Protein AF-K6W994-F1 (afdb_monomer_lite)

Sequence (145 aa):
MTDAEKGDEPLTNRRRVAVQYESALGSAEMVLEKGAEIAKTIENAQTTATRLGAERAGVIYFGGQDDMIPTLPAEVEPNPMCGYRLSAQQVRQLGDTLDLHGVKVEAGGWVPLGQPMRGLIPLLLDERSEHAIATVPPVAECPAG

Organism: NCBI:txid1184609

pLDDT: mean 92.32, std 8.53, range [57.31, 98.31]

Radius of gyration: 21.23 Å; chains: 1; bounding box: 44×35×64 Å

Foldseek 3Di:
DDPVCVVDPVVVVVVVVVVVVVVVVVVVVCCVVCVVVVVVVLVVLFQVQLVCQCVQADKAAQDADPPGDDDDPLGIDRRHFQFFQDAPVCCVVCVVVCVVVVFDQDPNRTGGSNGSCVRVRCCQADPSHPNHVYHTDTHRDHPDD

Structure (mmCIF, N/CA/C/O backbone):
data_AF-K6W994-F1
#
_entry.id   AF-K6W994-F1
#
loop_
_atom_site.group_PDB
_atom_site.id
_atom_site.type_symbol
_atom_site.label_atom_id
_atom_site.label_alt_id
_atom_site.label_comp_id
_atom_site.label_asym_id
_atom_site.label_entity_id
_atom_site.label_seq_id
_atom_site.pdbx_PDB_ins_code
_atom_site.Cartn_x
_atom_site.Cartn_y
_atom_site.Cartn_z
_atom_site.occupancy
_atom_site.B_iso_or_equiv
_atom_site.auth_seq_id
_atom_site.auth_comp_id
_atom_site.auth_asym_id
_atom_site.auth_atom_id
_atom_site.pdbx_PDB_model_num
ATOM 1 N N . MET A 1 1 ? 11.798 10.380 -32.015 1.00 61.38 1 MET A N 1
ATOM 2 C CA . MET A 1 1 ? 11.884 9.670 -33.305 1.00 61.38 1 MET A CA 1
ATOM 3 C C . MET A 1 1 ? 12.043 10.721 -34.383 1.00 61.38 1 MET A C 1
ATOM 5 O O . MET A 1 1 ? 11.191 11.599 -34.468 1.00 61.38 1 MET A O 1
ATOM 9 N N . THR A 1 2 ? 13.164 10.715 -35.091 1.00 75.50 2 THR A N 1
ATOM 10 C CA . THR A 1 2 ? 13.479 11.656 -36.169 1.00 75.50 2 THR A CA 1
ATOM 11 C C . THR A 1 2 ? 12.731 11.263 -37.445 1.00 75.50 2 THR A C 1
ATOM 13 O O . THR A 1 2 ? 12.232 10.143 -37.568 1.00 75.50 2 THR A O 1
ATOM 16 N N . ASP A 1 3 ? 12.632 12.178 -38.408 1.00 71.50 3 ASP A N 1
ATOM 17 C CA . ASP A 1 3 ? 11.920 11.902 -39.662 1.00 71.50 3 ASP A CA 1
ATOM 18 C C . ASP A 1 3 ? 12.661 10.897 -40.560 1.00 71.50 3 ASP A C 1
ATOM 20 O O . ASP A 1 3 ? 12.019 10.132 -41.272 1.00 71.50 3 ASP A O 1
ATOM 24 N N . ALA A 1 4 ? 13.991 10.805 -40.439 1.00 63.66 4 ALA A N 1
ATOM 25 C CA . ALA A 1 4 ? 14.791 9.752 -41.070 1.00 63.66 4 ALA A CA 1
ATOM 26 C C . ALA A 1 4 ? 14.488 8.352 -40.497 1.00 63.66 4 ALA A C 1
ATOM 28 O O . ALA A 1 4 ? 14.511 7.368 -41.225 1.00 63.66 4 ALA A O 1
ATOM 29 N N . GLU A 1 5 ? 14.154 8.256 -39.206 1.00 61.28 5 GLU A N 1
ATOM 30 C CA . GLU A 1 5 ? 13.805 6.988 -38.546 1.00 61.28 5 GLU A CA 1
ATOM 31 C C . GLU A 1 5 ? 12.398 6.503 -38.933 1.00 61.28 5 GLU A C 1
ATOM 33 O O . GLU A 1 5 ? 12.170 5.304 -39.053 1.00 61.28 5 GLU A O 1
ATOM 38 N N . LYS A 1 6 ? 11.450 7.417 -39.185 1.00 66.19 6 LYS A N 1
ATOM 39 C CA . LYS A 1 6 ? 10.068 7.063 -39.571 1.00 66.19 6 LYS A CA 1
ATOM 40 C C . LYS A 1 6 ? 9.971 6.359 -40.930 1.00 66.19 6 LYS A C 1
ATOM 42 O O . LYS A 1 6 ? 9.000 5.644 -41.154 1.00 66.19 6 LYS A O 1
ATOM 47 N N . GLY A 1 7 ? 10.935 6.587 -41.823 1.00 77.31 7 GLY A N 1
ATOM 48 C CA . GLY A 1 7 ? 10.961 6.012 -43.172 1.00 77.31 7 GLY A CA 1
ATOM 49 C C . GLY A 1 7 ? 11.853 4.778 -43.337 1.00 77.31 7 GLY A C 1
ATOM 50 O O . GLY A 1 7 ? 11.833 4.179 -44.408 1.00 77.31 7 GLY A O 1
ATOM 51 N N . ASP A 1 8 ? 12.629 4.399 -42.313 1.00 82.25 8 ASP A N 1
ATOM 52 C CA . ASP A 1 8 ? 13.624 3.321 -42.380 1.00 82.25 8 ASP A CA 1
ATOM 53 C C . ASP A 1 8 ? 13.419 2.327 -41.223 1.00 82.25 8 ASP A C 1
ATOM 55 O O . ASP A 1 8 ? 13.838 2.529 -40.076 1.00 82.25 8 ASP A O 1
ATOM 59 N N . GLU A 1 9 ? 12.718 1.238 -41.537 1.00 86.19 9 GLU A N 1
ATOM 60 C CA . GLU A 1 9 ? 12.397 0.173 -40.590 1.00 86.19 9 GLU A CA 1
ATOM 61 C C . GLU A 1 9 ? 13.648 -0.564 -40.066 1.00 86.19 9 GLU A C 1
ATOM 63 O O . GLU A 1 9 ? 13.768 -0.714 -38.844 1.00 86.19 9 GLU A O 1
ATOM 68 N N . PRO A 1 10 ? 14.622 -0.978 -40.905 1.00 89.00 10 PRO A N 1
ATOM 69 C CA . PRO A 1 10 ? 15.889 -1.529 -40.422 1.00 89.00 10 PRO A CA 1
ATOM 70 C C . PRO A 1 10 ? 16.621 -0.622 -39.424 1.00 89.00 10 PRO A C 1
ATOM 72 O O . PRO A 1 10 ? 17.106 -1.106 -38.395 1.00 89.00 10 PRO A O 1
ATOM 75 N N . LEU A 1 11 ? 16.689 0.684 -39.688 1.00 85.75 11 LEU A N 1
ATOM 76 C CA . LEU A 1 11 ? 17.338 1.647 -38.798 1.00 85.75 11 LEU A CA 1
ATOM 77 C C . LEU A 1 11 ? 16.572 1.800 -37.474 1.00 85.75 11 LEU A C 1
ATOM 79 O O . LEU A 1 11 ? 17.182 1.769 -36.399 1.00 85.75 11 LEU A O 1
ATOM 83 N N . THR A 1 12 ? 15.239 1.856 -37.524 1.00 87.31 12 THR A N 1
ATOM 84 C CA . THR A 1 12 ? 14.388 1.859 -36.324 1.00 87.31 12 THR A CA 1
ATOM 85 C C . THR A 1 12 ? 14.575 0.596 -35.482 1.00 87.31 12 THR A C 1
ATOM 87 O O . THR A 1 12 ? 14.715 0.685 -34.260 1.00 87.31 12 THR A O 1
ATOM 90 N N . ASN A 1 13 ? 14.638 -0.578 -36.111 1.00 89.50 13 ASN A N 1
ATOM 91 C CA . ASN A 1 13 ? 14.836 -1.850 -35.417 1.00 89.50 13 ASN A CA 1
ATOM 92 C C . ASN A 1 13 ? 16.195 -1.905 -34.708 1.00 89.50 13 ASN A C 1
ATOM 94 O O . ASN A 1 13 ? 16.259 -2.256 -33.529 1.00 89.50 13 ASN A O 1
ATOM 98 N N . ARG A 1 14 ? 17.274 -1.475 -35.372 1.00 91.75 14 ARG A N 1
ATOM 99 C CA . ARG A 1 14 ? 18.615 -1.414 -34.761 1.00 91.75 14 ARG A CA 1
ATOM 100 C C . ARG A 1 14 ? 18.660 -0.449 -33.581 1.00 91.75 14 ARG A C 1
ATOM 102 O O . ARG A 1 14 ? 19.245 -0.777 -32.551 1.00 91.75 14 ARG A O 1
ATOM 109 N N . ARG A 1 15 ? 17.999 0.707 -33.692 1.00 89.88 15 ARG A N 1
ATOM 110 C CA . ARG A 1 15 ? 17.899 1.660 -32.583 1.00 89.88 15 ARG A CA 1
ATOM 111 C C . ARG A 1 15 ? 17.130 1.084 -31.397 1.00 89.88 15 ARG A C 1
ATOM 113 O O . ARG A 1 15 ? 17.574 1.250 -30.268 1.00 89.88 15 ARG A O 1
ATOM 120 N N . ARG A 1 16 ? 16.001 0.404 -31.630 1.00 91.69 16 ARG A N 1
ATOM 121 C CA . ARG A 1 16 ? 15.233 -0.253 -30.557 1.00 91.69 16 ARG A CA 1
ATOM 122 C C . ARG A 1 16 ? 16.097 -1.252 -29.797 1.00 91.69 16 ARG A C 1
ATOM 124 O O . ARG A 1 16 ? 16.108 -1.213 -28.573 1.00 91.69 16 ARG A O 1
ATOM 131 N N . VAL A 1 17 ? 16.852 -2.084 -30.515 1.00 95.38 17 VAL A N 1
ATOM 132 C CA . VAL A 1 17 ? 17.783 -3.041 -29.897 1.00 95.38 17 VAL A CA 1
ATOM 133 C C . VAL A 1 17 ? 18.834 -2.318 -29.057 1.00 95.38 17 VAL A C 1
ATOM 135 O O . VAL A 1 17 ? 19.023 -2.680 -27.901 1.00 95.38 17 VAL A O 1
ATOM 138 N N . ALA A 1 18 ? 19.465 -1.272 -29.596 1.00 95.75 18 ALA A N 1
ATOM 139 C CA . ALA A 1 18 ? 20.465 -0.501 -28.859 1.00 95.75 18 ALA A CA 1
ATOM 140 C C . ALA A 1 18 ? 19.887 0.122 -27.575 1.00 95.75 18 ALA A C 1
ATOM 142 O O . ALA A 1 18 ? 20.464 -0.030 -26.508 1.00 95.75 18 ALA A O 1
ATOM 143 N N . VAL A 1 19 ? 18.708 0.750 -27.646 1.00 96.12 19 VAL A N 1
ATOM 144 C CA . VAL A 1 19 ? 18.054 1.357 -26.472 1.00 96.12 19 VAL A CA 1
ATOM 145 C C . VAL A 1 19 ? 17.731 0.317 -25.402 1.00 96.12 19 VAL A C 1
ATOM 147 O O . VAL A 1 19 ? 17.945 0.576 -24.221 1.00 96.12 19 VAL A O 1
ATOM 150 N N . GLN A 1 20 ? 17.223 -0.852 -25.795 1.00 96.69 20 GLN A N 1
ATOM 151 C CA . GLN A 1 20 ? 16.909 -1.927 -24.850 1.00 96.69 20 GLN A CA 1
ATOM 152 C C . GLN A 1 20 ? 18.173 -2.498 -24.204 1.00 96.69 20 GLN A C 1
ATOM 154 O O . GLN A 1 20 ? 18.176 -2.755 -23.004 1.00 96.69 20 GLN A O 1
ATOM 159 N N . TYR A 1 21 ? 19.252 -2.644 -24.977 1.00 97.81 21 TYR A N 1
ATOM 160 C CA . TYR A 1 21 ? 20.545 -3.087 -24.465 1.00 97.81 21 TYR A CA 1
ATOM 161 C C . TYR A 1 21 ? 21.107 -2.115 -23.419 1.00 97.81 21 TYR A C 1
ATOM 163 O O . TYR A 1 21 ? 21.406 -2.533 -22.304 1.00 97.81 21 TYR A O 1
ATOM 171 N N . GLU A 1 22 ? 21.159 -0.817 -23.734 1.00 98.12 22 GLU A N 1
ATOM 172 C CA . GLU A 1 22 ? 21.637 0.208 -22.794 1.00 98.12 22 GLU A CA 1
ATOM 173 C C . GLU A 1 22 ? 20.745 0.308 -21.548 1.00 98.12 22 GLU A C 1
ATOM 175 O O . GLU A 1 22 ? 21.235 0.449 -20.431 1.00 98.12 22 GLU A O 1
ATOM 180 N N . SER A 1 23 ? 19.427 0.166 -21.715 1.00 97.19 23 SER A N 1
ATOM 181 C CA . SER A 1 23 ? 18.481 0.173 -20.591 1.00 97.19 23 SER A CA 1
ATOM 182 C C . SER A 1 23 ? 18.681 -1.035 -19.667 1.00 97.19 23 SER A C 1
ATOM 184 O O . SER A 1 23 ? 18.613 -0.895 -18.444 1.00 97.19 23 SER A O 1
ATOM 186 N N . ALA A 1 24 ? 18.953 -2.218 -20.230 1.00 97.69 24 ALA A N 1
ATOM 187 C CA . ALA A 1 24 ? 19.250 -3.422 -19.458 1.00 97.69 24 ALA A CA 1
ATOM 188 C C . ALA A 1 24 ? 20.581 -3.300 -18.699 1.00 97.69 24 ALA A C 1
ATOM 190 O O . ALA A 1 24 ? 20.631 -3.641 -17.516 1.00 97.69 24 ALA A O 1
ATOM 191 N N . LEU A 1 25 ? 21.628 -2.776 -19.348 1.00 98.12 25 LEU A N 1
ATOM 192 C CA . LEU A 1 25 ? 22.917 -2.516 -18.700 1.00 98.12 25 LEU A CA 1
ATOM 193 C C . LEU A 1 25 ? 22.779 -1.515 -17.553 1.00 98.12 25 LEU A C 1
ATOM 195 O O . LEU A 1 25 ? 23.132 -1.845 -16.423 1.00 98.12 25 LEU A O 1
ATOM 199 N N . GLY A 1 26 ? 22.184 -0.348 -17.807 1.00 97.62 26 GLY A N 1
ATOM 200 C CA . GLY A 1 26 ? 22.002 0.677 -16.778 1.00 97.62 26 GLY A CA 1
ATOM 201 C C . GLY A 1 26 ? 21.151 0.195 -15.598 1.00 97.62 26 GLY A C 1
ATOM 202 O O . GLY A 1 26 ? 21.438 0.525 -14.449 1.00 97.62 26 GLY A O 1
ATOM 203 N N . SER A 1 27 ? 20.144 -0.652 -15.846 1.00 96.88 27 SER A N 1
ATOM 204 C CA . SER A 1 27 ? 19.360 -1.276 -14.766 1.00 96.88 27 SER A CA 1
ATOM 205 C C . SER A 1 27 ? 20.213 -2.215 -13.908 1.00 96.88 27 SER A C 1
ATOM 207 O O . SER A 1 27 ? 20.097 -2.209 -12.682 1.00 96.88 27 SER A O 1
ATOM 209 N N . ALA A 1 28 ? 21.083 -3.017 -14.531 1.00 97.31 28 ALA A N 1
ATOM 210 C CA . ALA A 1 28 ? 21.987 -3.912 -13.813 1.00 97.31 28 ALA A CA 1
ATOM 211 C C . ALA A 1 28 ? 23.028 -3.132 -12.993 1.00 97.31 28 ALA A C 1
ATOM 213 O O . ALA A 1 28 ? 23.248 -3.454 -11.826 1.00 97.31 28 ALA A O 1
ATOM 214 N N . GLU A 1 29 ? 23.614 -2.080 -13.567 1.00 97.94 29 GLU A N 1
ATOM 215 C CA . GLU A 1 29 ? 24.547 -1.180 -12.877 1.00 97.94 29 GLU A CA 1
ATOM 216 C C . GLU A 1 29 ? 23.887 -0.508 -11.668 1.00 97.94 29 GLU A C 1
ATOM 218 O O . GLU A 1 29 ? 24.432 -0.561 -10.566 1.00 97.94 29 GLU A O 1
ATOM 223 N N . MET A 1 30 ? 22.664 0.012 -11.820 1.00 97.31 30 MET A N 1
ATOM 224 C CA . MET A 1 30 ? 21.903 0.586 -10.707 1.00 97.31 30 MET A CA 1
ATOM 225 C C . MET A 1 30 ? 21.723 -0.414 -9.557 1.00 97.31 30 MET A C 1
ATOM 227 O O . MET A 1 30 ? 21.897 -0.052 -8.393 1.00 97.31 30 MET A O 1
ATOM 231 N N . VAL A 1 31 ? 21.395 -1.676 -9.848 1.00 96.50 31 VAL A N 1
ATOM 232 C CA . VAL A 1 31 ? 21.245 -2.707 -8.807 1.00 96.50 31 VAL A CA 1
ATOM 233 C C . VAL A 1 31 ? 22.580 -2.998 -8.120 1.00 96.50 31 VAL A C 1
ATOM 235 O O . VAL A 1 31 ? 22.613 -3.121 -6.895 1.00 96.50 31 VAL A O 1
ATOM 238 N N . LEU A 1 32 ? 23.678 -3.078 -8.873 1.00 97.44 32 LEU A N 1
ATOM 239 C CA . LEU A 1 32 ? 25.008 -3.335 -8.316 1.00 97.44 32 LEU A CA 1
ATOM 240 C C . LEU A 1 32 ? 25.499 -2.186 -7.427 1.00 97.44 32 LEU A C 1
ATOM 242 O O . LEU A 1 32 ? 26.054 -2.432 -6.357 1.00 97.44 32 LEU A O 1
ATOM 246 N N . GLU A 1 33 ? 25.274 -0.941 -7.839 1.00 97.69 33 GLU A N 1
ATOM 247 C CA . GLU A 1 33 ? 25.762 0.239 -7.123 1.00 97.69 33 GLU A CA 1
ATOM 248 C C . GLU A 1 33 ? 24.855 0.660 -5.964 1.00 97.69 33 GLU A C 1
ATOM 250 O O . GLU A 1 33 ? 25.334 1.130 -4.929 1.00 97.69 33 GLU A O 1
ATOM 255 N N . LYS A 1 34 ? 23.535 0.528 -6.139 1.00 97.62 34 LYS A N 1
ATOM 256 C CA . LYS A 1 34 ? 22.519 1.109 -5.246 1.00 97.62 34 LYS A CA 1
ATOM 257 C C . LYS A 1 34 ? 21.604 0.084 -4.597 1.00 97.62 34 LYS A C 1
ATOM 259 O O . LYS A 1 34 ? 20.808 0.462 -3.741 1.00 97.62 34 LYS A O 1
ATOM 264 N N . GLY A 1 35 ? 21.717 -1.203 -4.927 1.00 96.94 35 GLY A N 1
ATOM 265 C CA . GLY A 1 35 ? 20.790 -2.237 -4.457 1.00 96.94 35 GLY A CA 1
ATOM 266 C C . GLY A 1 35 ? 20.620 -2.276 -2.937 1.00 96.94 35 GLY A C 1
ATOM 267 O O . GLY A 1 35 ? 19.495 -2.330 -2.446 1.00 96.94 35 GLY A O 1
ATOM 268 N N . ALA A 1 36 ? 21.714 -2.164 -2.177 1.00 97.19 36 ALA A N 1
ATOM 269 C CA . ALA A 1 36 ? 21.656 -2.143 -0.713 1.00 97.19 36 ALA A CA 1
ATOM 270 C C . ALA A 1 36 ? 20.972 -0.877 -0.156 1.00 97.19 36 ALA A C 1
ATOM 272 O O . ALA A 1 36 ? 20.204 -0.952 0.804 1.00 97.19 36 ALA A O 1
ATOM 273 N N . GLU A 1 37 ? 21.225 0.283 -0.766 1.00 97.56 37 GLU A N 1
ATOM 274 C CA . GLU A 1 37 ? 20.597 1.557 -0.397 1.00 97.56 37 GLU A CA 1
ATOM 275 C C . GLU A 1 37 ? 19.088 1.532 -0.685 1.00 97.56 37 GLU A C 1
ATOM 277 O O . GLU A 1 37 ? 18.282 1.913 0.168 1.00 97.56 37 GLU A O 1
ATOM 282 N N . ILE A 1 38 ? 18.705 1.013 -1.855 1.00 96.75 38 ILE A N 1
ATOM 283 C CA . ILE A 1 38 ? 17.311 0.825 -2.266 1.00 96.75 38 ILE A CA 1
ATOM 284 C C . ILE A 1 38 ? 16.603 -0.126 -1.299 1.00 96.75 38 ILE A C 1
ATOM 286 O O . ILE A 1 38 ? 15.549 0.224 -0.771 1.00 96.75 38 ILE A O 1
ATOM 290 N N . ALA A 1 39 ? 17.194 -1.290 -1.007 1.00 96.81 39 ALA A N 1
ATOM 291 C CA . ALA A 1 39 ? 16.612 -2.274 -0.094 1.00 96.81 39 ALA A CA 1
ATOM 292 C C . ALA A 1 39 ? 16.362 -1.682 1.302 1.00 96.81 39 ALA A C 1
ATOM 294 O O . ALA A 1 39 ? 15.257 -1.792 1.833 1.00 96.81 39 ALA A O 1
ATOM 295 N N . LYS A 1 40 ? 17.349 -0.967 1.855 1.00 97.94 40 LYS A N 1
ATOM 296 C CA . LYS A 1 40 ? 17.215 -0.274 3.143 1.00 97.94 40 LYS A CA 1
ATOM 297 C C . LYS A 1 40 ? 16.131 0.806 3.111 1.00 97.94 40 LYS A C 1
ATOM 299 O O . LYS A 1 40 ? 15.386 0.972 4.074 1.00 97.94 40 LYS A O 1
ATOM 304 N N . THR A 1 41 ? 16.039 1.559 2.019 1.00 97.56 41 THR A N 1
ATOM 305 C CA . THR A 1 41 ? 15.017 2.603 1.859 1.00 97.56 41 THR A CA 1
ATOM 306 C C . THR A 1 41 ? 13.614 2.000 1.822 1.00 97.56 41 THR A C 1
ATOM 308 O O . THR A 1 41 ? 12.719 2.505 2.500 1.00 97.56 41 THR A O 1
ATOM 311 N N . ILE A 1 42 ? 13.436 0.886 1.105 1.00 96.12 42 ILE A N 1
ATOM 312 C CA . ILE A 1 42 ? 12.176 0.134 1.062 1.00 96.12 42 ILE A CA 1
ATOM 313 C C . ILE A 1 42 ? 11.809 -0.369 2.463 1.00 96.12 42 ILE A C 1
ATOM 315 O O . ILE A 1 42 ? 10.698 -0.116 2.923 1.00 96.12 42 ILE A O 1
ATOM 319 N N . GLU A 1 43 ? 12.735 -1.014 3.173 1.00 97.69 43 GLU A N 1
ATOM 320 C CA . GLU A 1 43 ? 12.502 -1.521 4.533 1.00 97.69 43 GLU A CA 1
ATOM 321 C C . GLU A 1 43 ? 12.083 -0.403 5.504 1.00 97.69 43 GLU A C 1
ATOM 323 O O . GLU A 1 43 ? 11.106 -0.536 6.251 1.00 97.69 43 GLU A O 1
ATOM 328 N N . ASN A 1 44 ? 12.766 0.744 5.455 1.00 98.19 44 ASN A N 1
ATOM 329 C CA . ASN A 1 44 ? 12.427 1.910 6.270 1.00 98.19 44 ASN A CA 1
ATOM 330 C C . ASN A 1 44 ? 11.030 2.456 5.945 1.00 98.19 44 ASN A C 1
ATOM 332 O O . ASN A 1 44 ? 10.281 2.820 6.858 1.00 98.19 44 ASN A O 1
ATOM 336 N N . ALA A 1 45 ? 10.664 2.510 4.662 1.00 97.31 45 ALA A N 1
ATOM 337 C CA . ALA A 1 45 ? 9.342 2.952 4.231 1.00 97.31 45 ALA A CA 1
ATOM 338 C C . ALA A 1 45 ? 8.245 1.998 4.728 1.00 97.31 45 ALA A C 1
ATOM 340 O O . ALA A 1 45 ? 7.251 2.452 5.296 1.00 97.31 45 ALA A O 1
ATOM 341 N N . GLN A 1 46 ? 8.450 0.683 4.606 1.00 97.38 46 GLN A N 1
ATOM 342 C CA . GLN A 1 46 ? 7.519 -0.339 5.097 1.00 97.38 46 GLN A CA 1
ATOM 343 C C . GLN A 1 46 ? 7.352 -0.282 6.622 1.00 97.38 46 GLN A C 1
ATOM 345 O O . GLN A 1 46 ? 6.229 -0.340 7.133 1.00 97.38 46 GLN A O 1
ATOM 350 N N . THR A 1 47 ? 8.458 -0.112 7.350 1.00 98.19 47 THR A N 1
ATOM 351 C CA . THR A 1 47 ? 8.462 0.057 8.811 1.00 98.19 47 THR A CA 1
ATOM 352 C C . THR A 1 47 ? 7.698 1.315 9.217 1.00 98.19 47 THR A C 1
ATOM 354 O O . THR A 1 47 ? 6.849 1.279 10.108 1.00 98.19 47 THR A O 1
ATOM 357 N N . THR A 1 48 ? 7.942 2.427 8.522 1.00 97.81 48 THR A N 1
ATOM 358 C CA . THR A 1 48 ? 7.253 3.698 8.767 1.00 97.81 48 THR A CA 1
ATOM 359 C C . THR A 1 48 ? 5.758 3.588 8.491 1.00 97.81 48 THR A C 1
ATOM 361 O O . THR A 1 48 ? 4.964 4.017 9.324 1.00 97.81 48 THR A O 1
ATOM 364 N N . ALA A 1 49 ? 5.361 2.982 7.369 1.00 97.00 49 ALA A N 1
ATOM 365 C CA . ALA A 1 49 ? 3.958 2.765 7.022 1.00 97.00 49 ALA A CA 1
ATOM 366 C C . ALA A 1 49 ? 3.242 1.909 8.075 1.00 97.00 49 ALA A C 1
ATOM 368 O O . ALA A 1 49 ? 2.176 2.293 8.552 1.00 97.00 49 ALA A O 1
ATOM 369 N N . THR A 1 50 ? 3.866 0.806 8.497 1.00 97.12 50 THR A N 1
ATOM 370 C CA . THR A 1 50 ? 3.333 -0.079 9.544 1.00 97.12 50 THR A CA 1
ATOM 371 C C . THR A 1 50 ? 3.142 0.678 10.860 1.00 97.12 50 THR A C 1
ATOM 373 O O . THR A 1 50 ? 2.054 0.641 11.434 1.00 97.12 50 THR A O 1
ATOM 376 N N . ARG A 1 51 ? 4.159 1.432 11.306 1.00 97.31 51 ARG A N 1
ATOM 377 C CA . ARG A 1 51 ? 4.088 2.246 12.529 1.00 97.31 51 ARG A CA 1
ATOM 378 C C . ARG A 1 51 ? 2.981 3.299 12.452 1.00 97.31 51 ARG A C 1
ATOM 380 O O . ARG A 1 51 ? 2.151 3.364 13.349 1.00 97.31 51 ARG A O 1
ATOM 387 N N . LEU A 1 52 ? 2.936 4.090 11.377 1.00 96.69 52 LEU A N 1
ATOM 388 C CA . LEU A 1 52 ? 1.904 5.116 11.186 1.00 96.69 52 LEU A CA 1
ATOM 389 C C . LEU A 1 52 ? 0.495 4.514 11.153 1.00 96.69 52 LEU A C 1
ATOM 391 O O . LEU A 1 52 ? -0.445 5.130 11.641 1.00 96.69 52 LEU A O 1
ATOM 395 N N . GLY A 1 53 ? 0.337 3.315 10.593 1.00 95.00 53 GLY A N 1
ATOM 396 C CA . GLY A 1 53 ? -0.934 2.599 10.596 1.00 95.00 53 GLY A CA 1
ATOM 397 C C . GLY A 1 53 ? -1.349 2.158 11.995 1.00 95.00 53 GLY A C 1
ATOM 398 O O . GLY A 1 53 ? -2.483 2.400 12.397 1.00 95.00 53 GLY A O 1
ATOM 399 N N . ALA A 1 54 ? -0.422 1.575 12.758 1.00 94.00 54 ALA A N 1
ATOM 400 C CA . ALA A 1 54 ? -0.668 1.146 14.135 1.00 94.00 54 ALA A CA 1
ATOM 401 C C . ALA A 1 54 ? -0.977 2.327 15.076 1.00 94.00 54 ALA A C 1
ATOM 403 O O . ALA A 1 54 ? -1.837 2.223 15.945 1.00 94.00 54 ALA A O 1
ATOM 404 N N . GLU A 1 55 ? -0.313 3.466 14.873 1.00 94.88 55 GLU A N 1
ATOM 405 C CA . GLU A 1 55 ? -0.520 4.700 15.642 1.00 94.88 55 GLU A CA 1
ATOM 406 C C . GLU A 1 55 ? -1.711 5.534 15.143 1.00 94.88 55 GLU A C 1
ATOM 408 O O . GLU A 1 55 ? -2.016 6.567 15.739 1.00 94.88 55 GLU A O 1
ATOM 413 N N . ARG A 1 56 ? -2.376 5.120 14.049 1.00 93.88 56 ARG A N 1
ATOM 414 C CA . ARG A 1 56 ? -3.413 5.903 13.348 1.00 93.88 56 ARG A CA 1
ATOM 415 C C . ARG A 1 56 ? -2.967 7.339 13.056 1.00 93.88 56 ARG A C 1
ATOM 417 O O . ARG A 1 56 ? -3.708 8.300 13.250 1.00 93.88 56 ARG A O 1
ATOM 424 N N . ALA A 1 57 ? -1.726 7.476 12.621 1.00 94.69 57 ALA A N 1
ATOM 425 C CA . ALA A 1 57 ? -1.076 8.749 12.377 1.00 94.69 57 ALA A CA 1
ATOM 426 C C . ALA A 1 57 ? -0.790 8.942 10.887 1.00 94.69 57 ALA A C 1
ATOM 428 O O . ALA A 1 57 ? -0.750 7.987 10.107 1.00 94.69 57 ALA A O 1
ATOM 429 N N . GLY A 1 58 ? -0.537 10.193 10.506 1.00 93.38 58 GLY A N 1
ATOM 430 C CA . GLY A 1 58 ? -0.276 10.586 9.124 1.00 93.38 58 GLY A CA 1
ATOM 431 C C . GLY A 1 58 ? -1.540 10.606 8.268 1.00 93.38 58 GLY A C 1
ATOM 432 O O . GLY A 1 58 ? -2.610 10.198 8.695 1.00 93.38 58 GLY A O 1
ATOM 433 N N . VAL A 1 59 ? -1.403 11.065 7.031 1.00 93.69 59 VAL A N 1
ATOM 434 C CA . VAL A 1 59 ? -2.535 11.227 6.115 1.00 93.69 59 VAL A CA 1
ATOM 435 C C . VAL A 1 59 ? -2.760 9.938 5.315 1.00 93.69 59 VAL A C 1
ATOM 437 O O . VAL A 1 59 ? -1.810 9.187 5.050 1.00 93.69 59 VAL A O 1
ATOM 440 N N . ILE A 1 60 ? -4.016 9.651 4.982 1.00 94.38 60 ILE A N 1
ATOM 441 C CA . ILE A 1 60 ? -4.412 8.689 3.948 1.00 94.38 60 ILE A CA 1
ATOM 442 C C . ILE A 1 60 ? -5.007 9.473 2.782 1.00 94.38 60 ILE A C 1
ATOM 444 O O . ILE A 1 60 ? -5.801 10.387 2.990 1.00 94.38 60 ILE A O 1
ATOM 448 N N . TYR A 1 61 ? -4.613 9.104 1.569 1.00 92.62 61 TYR A N 1
ATOM 449 C CA . TYR A 1 61 ? -5.099 9.700 0.332 1.00 92.62 61 TYR A CA 1
ATOM 450 C C . TYR A 1 61 ? -5.907 8.658 -0.439 1.00 92.62 61 TYR A C 1
ATOM 452 O O . TYR A 1 61 ? -5.483 7.507 -0.533 1.00 92.62 61 TYR A O 1
ATOM 460 N N . PHE A 1 62 ? -7.056 9.062 -0.975 1.00 93.19 62 PHE A N 1
ATOM 461 C CA . PHE A 1 62 ? -7.958 8.201 -1.755 1.00 93.19 62 PHE A CA 1
ATOM 462 C C . PHE A 1 62 ? -7.900 8.477 -3.261 1.00 93.19 62 PHE A C 1
ATOM 464 O O . PHE A 1 62 ? -8.441 7.703 -4.049 1.00 93.19 62 PHE A O 1
ATOM 471 N N . GLY A 1 63 ? -7.220 9.557 -3.646 1.00 86.81 63 GLY A N 1
ATOM 472 C CA . GLY A 1 63 ? -6.987 9.960 -5.026 1.00 86.81 63 GLY A CA 1
ATOM 473 C C . GLY A 1 63 ? -5.634 10.651 -5.174 1.00 86.81 63 GLY A C 1
ATOM 474 O O . GLY A 1 63 ? -4.772 10.543 -4.297 1.00 86.81 63 GLY A O 1
ATOM 475 N N . GLY A 1 64 ? -5.471 11.384 -6.271 1.00 82.75 64 GLY A N 1
ATOM 476 C CA . GLY A 1 64 ? -4.256 12.131 -6.603 1.00 82.75 64 GLY A CA 1
ATOM 477 C C . GLY A 1 64 ? -3.762 11.816 -8.007 1.00 82.75 64 GLY A C 1
ATOM 478 O O . GLY A 1 64 ? -4.020 10.735 -8.532 1.00 82.75 64 GLY A O 1
ATOM 479 N N . GLN A 1 65 ? -3.066 12.774 -8.611 1.00 77.12 65 GLN A N 1
ATOM 480 C CA . GLN A 1 65 ? -2.384 12.597 -9.895 1.00 77.12 65 GLN A CA 1
ATOM 481 C C . GLN A 1 65 ? -0.871 12.641 -9.676 1.00 77.12 65 GLN A C 1
ATOM 483 O O . GLN A 1 65 ? -0.397 13.012 -8.601 1.00 77.12 65 GLN A O 1
ATOM 488 N N . ASP A 1 66 ? -0.107 12.234 -10.684 1.00 75.88 66 ASP A N 1
ATOM 489 C CA . ASP A 1 66 ? 1.354 12.177 -10.640 1.00 75.88 66 ASP A CA 1
ATOM 490 C C . ASP A 1 66 ? 2.010 13.535 -10.335 1.00 75.88 66 ASP A C 1
ATOM 492 O O . ASP A 1 66 ? 3.088 13.570 -9.738 1.00 75.88 66 ASP A O 1
ATOM 496 N N . ASP A 1 67 ? 1.343 14.644 -10.662 1.00 79.06 67 ASP A N 1
ATOM 497 C CA . ASP A 1 67 ? 1.804 16.015 -10.425 1.00 79.06 67 ASP A CA 1
ATOM 498 C C . ASP A 1 67 ? 0.974 16.814 -9.398 1.00 79.06 67 ASP A C 1
ATOM 500 O O . ASP A 1 67 ? 1.326 17.955 -9.078 1.00 79.06 67 ASP A O 1
ATOM 504 N N . MET A 1 68 ? -0.095 16.237 -8.834 1.00 80.06 68 MET A N 1
ATOM 505 C CA . MET A 1 68 ? -1.008 16.947 -7.932 1.00 80.06 68 MET A CA 1
ATOM 506 C C . MET A 1 68 ? -1.381 16.137 -6.693 1.00 80.06 68 MET A C 1
ATOM 508 O O . MET A 1 68 ? -1.982 15.063 -6.767 1.00 80.06 68 MET A O 1
ATOM 512 N N . ILE A 1 69 ? -1.109 16.731 -5.528 1.00 77.31 69 ILE A N 1
ATOM 513 C CA . ILE A 1 69 ? -1.637 16.236 -4.258 1.00 77.31 69 ILE A CA 1
ATOM 514 C C . ILE A 1 69 ? -3.160 16.444 -4.202 1.00 77.31 69 ILE A C 1
ATOM 516 O O . ILE A 1 69 ? -3.642 17.501 -4.622 1.00 77.31 69 ILE A O 1
ATOM 520 N N . PRO A 1 70 ? -3.928 15.486 -3.661 1.00 79.56 70 PRO A N 1
ATOM 521 C CA . PRO A 1 70 ? -5.367 15.651 -3.499 1.00 79.56 70 PRO A CA 1
ATOM 522 C C . PRO A 1 70 ? -5.668 16.810 -2.561 1.00 79.56 70 PRO A C 1
ATOM 524 O O . PRO A 1 70 ? -5.022 16.969 -1.521 1.00 79.56 70 PRO A O 1
ATOM 527 N N . THR A 1 71 ? -6.658 17.619 -2.924 1.00 77.62 71 THR A N 1
ATOM 528 C CA . THR A 1 71 ? -7.053 18.797 -2.136 1.00 77.62 71 THR A CA 1
ATOM 529 C C . THR A 1 71 ? -8.517 18.770 -1.729 1.00 77.62 71 THR A C 1
ATOM 531 O O . THR A 1 71 ? -8.913 19.542 -0.852 1.00 77.62 71 THR A O 1
ATOM 534 N N . LEU A 1 72 ? -9.329 17.879 -2.308 1.00 87.62 72 LEU A N 1
ATOM 535 C CA . LEU A 1 72 ? -10.723 17.763 -1.915 1.00 87.62 72 LEU A CA 1
ATOM 536 C C . LEU A 1 72 ? -10.823 17.032 -0.568 1.00 87.62 72 LEU A C 1
ATOM 538 O O . LEU A 1 72 ? -10.175 16.002 -0.382 1.00 87.62 72 LEU A O 1
ATOM 542 N N . PRO A 1 73 ? -11.681 17.492 0.363 1.00 87.12 73 PRO A N 1
ATOM 543 C CA . PRO A 1 73 ? -11.861 16.828 1.655 1.00 87.12 73 PRO A CA 1
ATOM 544 C C . PRO A 1 73 ? -12.259 15.349 1.556 1.00 87.12 73 PRO A C 1
ATOM 546 O O . PRO A 1 73 ? -11.950 14.574 2.450 1.00 87.12 73 PRO A O 1
ATOM 549 N N . ALA A 1 74 ? -12.935 14.948 0.475 1.00 89.19 74 ALA A N 1
ATOM 550 C CA . ALA A 1 74 ? -13.317 13.556 0.243 1.00 89.19 74 ALA A CA 1
ATOM 551 C C . ALA A 1 74 ? -12.132 12.656 -0.160 1.00 89.19 74 ALA A C 1
ATOM 553 O O . ALA A 1 74 ? -12.221 11.441 -0.026 1.00 89.19 74 ALA A O 1
ATOM 554 N N . GLU A 1 75 ? -11.023 13.236 -0.624 1.00 91.19 75 GLU A N 1
ATOM 555 C CA . GLU A 1 75 ? -9.848 12.503 -1.110 1.00 91.19 75 GLU A CA 1
ATOM 556 C C . GLU A 1 75 ? -8.762 12.345 -0.039 1.00 91.19 75 GLU A C 1
ATOM 558 O O . GLU A 1 75 ? -7.725 11.731 -0.299 1.00 91.19 75 GLU A O 1
ATOM 563 N N . VAL A 1 76 ? -8.972 12.900 1.159 1.00 93.12 76 VAL A N 1
ATOM 564 C CA . VAL A 1 76 ? -7.958 12.983 2.212 1.00 93.12 76 VAL A CA 1
ATOM 565 C C . VAL A 1 76 ? -8.560 12.636 3.572 1.00 93.12 76 VAL A C 1
ATOM 567 O O . VAL A 1 76 ? -9.540 13.237 3.995 1.00 93.12 76 VAL A O 1
ATOM 570 N N . GLU A 1 77 ? -7.929 11.716 4.302 1.00 93.31 77 GLU A N 1
ATOM 571 C CA . GLU A 1 77 ? -8.247 11.412 5.700 1.00 93.31 77 GLU A CA 1
ATOM 572 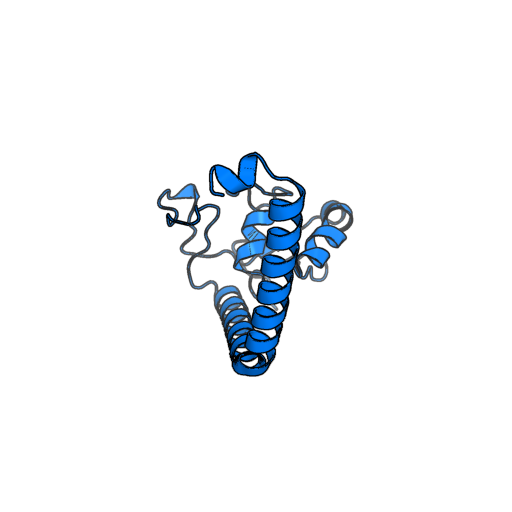C C . GLU A 1 77 ? -7.053 11.773 6.601 1.00 93.31 77 GLU A C 1
ATOM 574 O O . GLU A 1 77 ? -6.037 11.066 6.595 1.00 9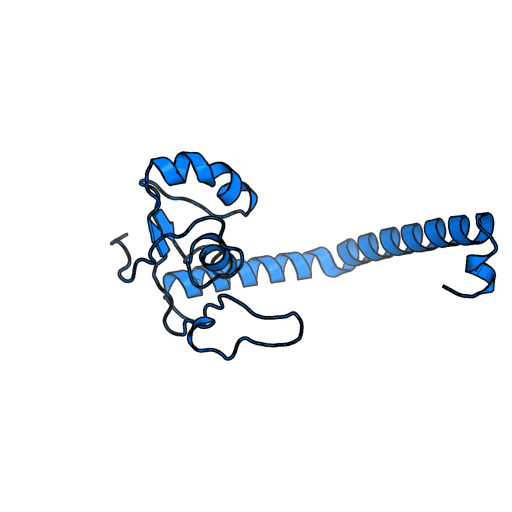3.31 77 GLU A O 1
ATOM 579 N N . PRO A 1 78 ? -7.143 12.868 7.379 1.00 92.88 78 PRO A N 1
ATOM 580 C CA . PRO A 1 78 ? -6.101 13.257 8.324 1.00 92.88 78 PRO A CA 1
ATOM 581 C C . PRO A 1 78 ? -6.130 12.445 9.625 1.00 92.88 78 PRO A C 1
ATOM 583 O O . PRO A 1 78 ? -5.141 12.463 10.355 1.00 92.88 78 PRO A O 1
ATOM 586 N N . ASN A 1 79 ? -7.232 11.743 9.923 1.00 92.44 79 ASN A N 1
ATOM 587 C CA . ASN A 1 79 ? -7.371 10.887 11.100 1.00 92.44 79 ASN A CA 1
ATOM 588 C C . ASN A 1 79 ? -7.650 9.439 10.660 1.00 92.44 79 ASN A C 1
ATOM 590 O O . ASN A 1 79 ? -8.805 9.010 10.638 1.00 92.44 79 ASN A O 1
ATOM 594 N N . PRO A 1 80 ? -6.609 8.673 10.286 1.00 93.00 80 PRO A N 1
ATOM 595 C CA . PRO A 1 80 ? -6.770 7.333 9.736 1.00 93.00 80 PRO A CA 1
ATOM 596 C C . PRO A 1 80 ? -7.604 6.398 10.617 1.00 93.00 80 PRO A C 1
ATOM 598 O O . PRO A 1 80 ? -7.455 6.358 11.842 1.00 93.00 80 PRO A O 1
ATOM 601 N N . MET A 1 81 ? -8.436 5.589 9.961 1.00 94.75 81 MET A N 1
ATOM 602 C CA . MET A 1 81 ? -9.133 4.459 10.572 1.00 94.75 81 MET A CA 1
ATOM 603 C C . MET A 1 81 ? -8.159 3.353 10.992 1.00 94.75 81 MET A C 1
ATOM 605 O O . MET A 1 81 ? -6.981 3.354 10.641 1.00 94.75 81 MET A O 1
ATOM 609 N N . CYS A 1 82 ? -8.664 2.359 11.717 1.00 94.69 82 CYS A N 1
ATOM 610 C CA . CYS A 1 82 ? -7.864 1.206 12.122 1.00 94.69 82 CYS A CA 1
ATOM 611 C C . CYS A 1 82 ? -7.660 0.195 10.989 1.00 94.69 82 CYS A C 1
ATOM 613 O O . CYS A 1 82 ? -6.637 -0.492 10.937 1.00 94.69 82 CYS A O 1
ATOM 615 N N . GLY A 1 83 ? -8.633 0.087 10.086 1.00 96.75 83 GLY A N 1
ATOM 616 C CA . GLY A 1 83 ? -8.642 -0.921 9.035 1.00 96.75 83 GLY A CA 1
ATOM 617 C C . GLY A 1 83 ? -10.044 -1.208 8.524 1.00 96.75 83 GLY A C 1
ATOM 618 O O . GLY A 1 83 ? -10.967 -0.416 8.721 1.00 96.75 83 GLY A O 1
ATOM 619 N N . TYR A 1 84 ? -10.191 -2.369 7.896 1.00 97.81 84 TYR A N 1
ATOM 620 C CA . TYR A 1 84 ? -11.427 -2.832 7.273 1.00 97.81 84 TYR A CA 1
ATOM 621 C C . TYR A 1 84 ? -11.772 -4.240 7.754 1.00 97.81 84 TYR A C 1
ATOM 623 O O . TYR A 1 84 ? -10.890 -5.049 8.048 1.00 97.81 84 TYR A O 1
ATOM 631 N N . ARG A 1 85 ? -13.069 -4.553 7.823 1.00 97.44 85 ARG A N 1
ATOM 632 C CA . ARG A 1 85 ? -13.555 -5.887 8.194 1.00 97.44 85 ARG A CA 1
ATOM 633 C C . ARG A 1 85 ? -14.281 -6.519 7.013 1.00 97.44 85 ARG A C 1
ATOM 635 O O . ARG A 1 85 ? -15.408 -6.152 6.697 1.00 97.44 85 ARG A O 1
ATOM 642 N N . LEU A 1 86 ? -13.638 -7.493 6.384 1.00 97.81 86 LEU A N 1
ATOM 643 C CA . LEU A 1 86 ? -14.218 -8.272 5.300 1.00 97.81 86 LEU A CA 1
ATOM 644 C C . LEU A 1 86 ? -15.188 -9.319 5.853 1.00 97.81 86 LEU A C 1
ATOM 646 O O . LEU A 1 86 ? -14.899 -10.021 6.824 1.00 97.81 86 LEU A O 1
ATOM 650 N N . SER A 1 87 ? -16.328 -9.479 5.188 1.00 97.19 87 SER A N 1
ATOM 651 C CA . SER A 1 87 ? -17.194 -10.640 5.388 1.00 97.19 87 SER A CA 1
ATOM 652 C C . SER A 1 87 ? -16.508 -11.923 4.907 1.00 97.19 87 SER A C 1
ATOM 654 O O . SER A 1 87 ? -15.632 -11.901 4.043 1.00 97.19 87 SER A O 1
ATOM 656 N N . ALA A 1 88 ? -16.963 -13.081 5.390 1.00 97.25 88 ALA A N 1
ATOM 657 C CA . ALA A 1 88 ? -16.436 -14.369 4.932 1.00 97.25 88 ALA A CA 1
ATOM 658 C C . ALA A 1 88 ? -16.576 -14.568 3.409 1.00 97.25 88 ALA A C 1
ATOM 660 O O . ALA A 1 88 ? -15.755 -15.248 2.797 1.00 97.25 88 ALA A O 1
ATOM 661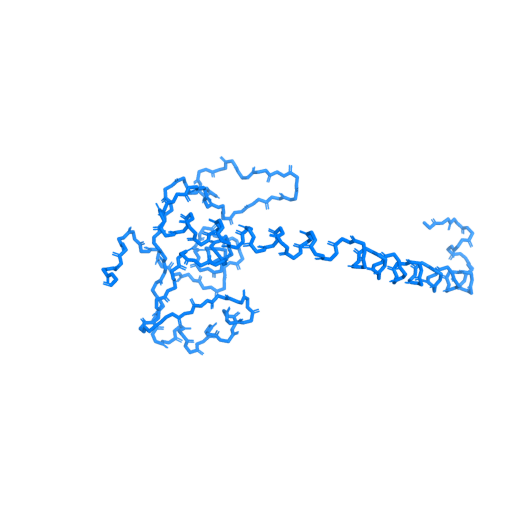 N N . GLN A 1 89 ? -17.612 -13.990 2.792 1.00 97.12 89 GLN A N 1
ATOM 662 C CA . GLN A 1 89 ? -17.771 -14.004 1.339 1.00 97.12 89 GLN A CA 1
ATOM 663 C C . GLN A 1 89 ? -16.717 -13.136 0.648 1.00 97.12 89 GLN A C 1
ATOM 665 O O . GLN A 1 89 ? -16.093 -13.606 -0.298 1.00 97.12 89 GLN A O 1
ATOM 670 N N . GLN A 1 90 ? -16.482 -11.920 1.146 1.00 97.75 90 GLN A N 1
ATOM 671 C CA . GLN A 1 90 ? -15.462 -11.020 0.603 1.00 97.75 90 GLN A CA 1
ATOM 672 C C . GLN A 1 90 ? -14.055 -11.602 0.746 1.00 97.75 90 GLN A C 1
ATOM 674 O O . GLN A 1 90 ? -13.288 -11.524 -0.202 1.00 97.75 90 GLN A O 1
ATOM 679 N N . VAL A 1 91 ? -13.731 -12.266 1.862 1.00 97.62 91 VAL A N 1
ATOM 680 C CA . VAL A 1 91 ? -12.439 -12.964 2.011 1.00 97.62 91 VAL A CA 1
ATOM 681 C C . VAL A 1 91 ? -12.250 -14.012 0.910 1.00 97.62 91 VAL A C 1
ATOM 683 O O . VAL A 1 91 ? -11.188 -14.070 0.305 1.00 97.62 91 VAL A O 1
ATOM 686 N N . ARG A 1 92 ? -13.282 -14.807 0.594 1.00 97.56 92 ARG A N 1
ATOM 687 C CA . ARG A 1 92 ? -13.199 -15.810 -0.486 1.00 97.56 92 ARG A CA 1
ATOM 688 C C . ARG A 1 92 ? -13.092 -15.199 -1.882 1.00 97.56 92 ARG A C 1
ATOM 690 O O . ARG A 1 92 ? -12.522 -15.826 -2.760 1.00 97.56 92 ARG A O 1
ATOM 697 N N . GLN A 1 93 ? -13.702 -14.038 -2.103 1.00 97.44 93 GLN A N 1
ATOM 698 C CA . GLN A 1 93 ? -13.737 -13.395 -3.419 1.00 97.44 93 GLN A CA 1
ATOM 699 C C . GLN A 1 93 ? -12.501 -12.537 -3.694 1.00 97.44 93 GLN A C 1
ATOM 701 O O . GLN A 1 93 ? -12.074 -12.451 -4.837 1.00 97.44 93 GLN A O 1
ATOM 706 N N . LEU A 1 94 ? -11.956 -11.893 -2.661 1.00 97.44 94 LEU A N 1
ATOM 707 C CA . LEU A 1 94 ? -10.913 -10.875 -2.784 1.00 97.44 94 LEU A CA 1
ATOM 708 C C . LEU A 1 94 ? -9.566 -11.334 -2.225 1.00 97.44 94 LEU A C 1
ATOM 710 O O . LEU A 1 94 ? -8.569 -10.676 -2.491 1.00 97.44 94 LEU A O 1
ATOM 714 N N . GLY A 1 95 ? -9.524 -12.420 -1.445 1.00 96.19 95 GLY A N 1
ATOM 715 C CA . GLY A 1 95 ? -8.324 -12.869 -0.733 1.00 96.19 95 GLY A CA 1
ATOM 716 C C . GLY A 1 95 ? -7.106 -13.005 -1.642 1.00 96.19 95 GLY A C 1
ATOM 717 O O . GLY A 1 95 ? -6.076 -12.409 -1.350 1.00 96.19 95 GLY A O 1
ATOM 718 N N . ASP A 1 96 ? -7.257 -13.685 -2.780 1.00 97.50 96 ASP A N 1
ATOM 719 C CA . ASP A 1 96 ? -6.169 -13.876 -3.747 1.00 97.50 96 ASP A CA 1
ATOM 720 C C . ASP A 1 96 ? -5.708 -12.547 -4.370 1.00 97.50 96 ASP A C 1
ATOM 722 O O . ASP A 1 96 ? -4.516 -12.321 -4.567 1.00 97.50 96 ASP A O 1
ATOM 726 N N . THR A 1 97 ? -6.639 -11.630 -4.654 1.00 97.81 97 THR A N 1
ATOM 727 C CA . THR A 1 97 ? -6.309 -10.296 -5.178 1.00 97.81 97 THR A CA 1
ATOM 728 C C . THR A 1 97 ? -5.583 -9.448 -4.135 1.00 97.81 97 THR A C 1
ATOM 730 O O . THR A 1 97 ? -4.619 -8.762 -4.461 1.00 97.81 97 THR A O 1
ATOM 733 N N . LEU A 1 98 ? -6.014 -9.499 -2.875 1.00 98.00 98 LEU A N 1
ATOM 734 C CA . LEU A 1 98 ? -5.366 -8.783 -1.778 1.00 98.00 98 LEU A CA 1
ATOM 735 C C . LEU A 1 98 ? -3.959 -9.335 -1.512 1.00 98.00 98 LEU A C 1
ATOM 737 O O . LEU A 1 98 ? -3.024 -8.548 -1.366 1.00 98.00 98 LEU A O 1
ATOM 741 N N . ASP A 1 99 ? -3.788 -10.657 -1.535 1.00 97.75 99 ASP A N 1
ATOM 742 C CA . ASP A 1 99 ? -2.485 -11.309 -1.367 1.00 97.75 99 ASP A CA 1
ATOM 743 C C . ASP A 1 99 ? -1.514 -10.963 -2.507 1.00 97.75 99 ASP A C 1
ATOM 745 O O . ASP A 1 99 ? -0.354 -10.642 -2.250 1.00 97.75 99 ASP A O 1
ATOM 749 N N . LEU A 1 100 ? -2.000 -10.889 -3.754 1.00 97.81 100 LEU A N 1
ATOM 750 C CA . LEU A 1 100 ? -1.209 -10.426 -4.903 1.00 97.81 100 LEU A CA 1
ATOM 751 C C . LEU A 1 100 ? -0.639 -9.013 -4.690 1.00 97.81 100 LEU A C 1
ATOM 753 O O . LEU A 1 100 ? 0.472 -8.711 -5.126 1.00 97.81 100 LEU A O 1
ATOM 757 N N . HIS A 1 101 ? -1.387 -8.152 -4.000 1.00 97.38 101 HIS A N 1
ATOM 758 C CA . HIS A 1 101 ? -0.957 -6.806 -3.625 1.00 97.38 101 HIS A CA 1
ATOM 759 C C . HIS A 1 101 ? -0.152 -6.756 -2.314 1.00 97.38 101 HIS A C 1
ATOM 761 O O . HIS A 1 101 ? 0.230 -5.674 -1.872 1.00 97.38 101 HIS A O 1
ATOM 767 N N . GLY A 1 102 ? 0.112 -7.898 -1.673 1.00 97.31 102 GLY A N 1
ATOM 768 C CA . GLY A 1 102 ? 0.806 -7.982 -0.387 1.00 97.31 102 GLY A CA 1
ATOM 769 C C . GLY A 1 102 ? -0.022 -7.484 0.802 1.00 97.31 102 GLY A C 1
ATOM 770 O O . GLY A 1 102 ? 0.540 -7.188 1.860 1.00 97.31 102 GLY A O 1
ATOM 771 N N . VAL A 1 103 ? -1.343 -7.357 0.639 1.00 98.31 103 VAL A N 1
ATOM 772 C CA . VAL A 1 103 ? -2.271 -6.968 1.704 1.00 98.31 103 VAL A CA 1
ATOM 773 C C . VAL A 1 103 ? -2.607 -8.191 2.547 1.00 98.31 103 VAL A C 1
ATOM 775 O O . VAL A 1 103 ? -3.243 -9.138 2.090 1.00 98.31 103 VAL A O 1
ATOM 778 N N . LYS A 1 104 ? -2.225 -8.150 3.821 1.00 97.62 104 LYS A N 1
ATOM 779 C CA . LYS A 1 104 ? -2.518 -9.206 4.786 1.00 97.62 104 LYS A CA 1
ATOM 780 C C . LYS A 1 104 ? -3.945 -9.081 5.300 1.00 97.62 104 LYS A C 1
ATOM 782 O O . LYS A 1 104 ? -4.345 -8.023 5.797 1.00 97.62 104 LYS A O 1
ATOM 787 N N . VAL A 1 105 ? -4.666 -10.196 5.230 1.00 97.56 105 VAL A N 1
ATOM 788 C CA . VAL A 1 105 ? -5.976 -10.397 5.852 1.00 97.56 105 VAL A CA 1
ATOM 789 C C . VAL A 1 105 ? -5.793 -11.327 7.051 1.00 97.56 105 VAL A C 1
ATOM 791 O O . VAL A 1 105 ? -5.416 -12.487 6.904 1.00 97.56 105 VAL A O 1
ATOM 794 N N . GLU A 1 106 ? -6.038 -10.814 8.248 1.00 95.38 106 GLU A N 1
ATOM 795 C CA . GLU A 1 106 ? -5.991 -11.565 9.497 1.00 95.38 106 GLU A CA 1
ATOM 796 C C . GLU A 1 106 ? -7.263 -12.401 9.717 1.00 95.38 106 GLU A C 1
ATOM 798 O O . GLU A 1 106 ? -8.263 -12.319 8.988 1.00 95.38 106 GLU A O 1
ATOM 803 N N . ALA A 1 107 ? -7.233 -13.220 10.772 1.00 91.38 107 ALA A N 1
ATOM 804 C CA . ALA A 1 107 ? -8.344 -14.076 11.153 1.00 91.38 107 ALA A CA 1
ATOM 805 C C . ALA A 1 107 ? -9.662 -13.290 11.282 1.00 91.38 107 ALA A C 1
ATOM 807 O O . ALA A 1 107 ? -9.724 -12.173 11.795 1.00 91.38 107 ALA A O 1
ATOM 808 N N . GLY A 1 108 ? -10.751 -13.891 10.800 1.00 92.00 108 GLY A N 1
ATOM 809 C CA . GLY A 1 108 ? -12.065 -13.251 10.818 1.00 92.00 108 GLY A CA 1
ATOM 810 C C . GLY A 1 108 ? -12.219 -12.081 9.839 1.00 92.00 108 GLY A C 1
ATOM 811 O O . GLY A 1 108 ? -13.163 -11.307 10.013 1.00 92.00 108 GLY A O 1
ATOM 812 N N . GLY A 1 109 ? -11.330 -11.959 8.844 1.00 96.19 109 GLY A N 1
ATOM 813 C CA . GLY A 1 109 ? -11.429 -10.992 7.746 1.00 96.19 109 GLY A CA 1
ATOM 814 C C . GLY A 1 109 ? -10.913 -9.597 8.089 1.00 96.19 109 GLY A C 1
ATOM 815 O O . GLY A 1 109 ? -11.315 -8.628 7.452 1.00 96.19 109 GLY A O 1
ATOM 816 N N . TRP A 1 110 ? -10.086 -9.463 9.125 1.00 97.31 110 TRP A N 1
ATOM 817 C CA . TRP A 1 110 ? -9.564 -8.165 9.540 1.00 97.31 110 TRP A CA 1
ATOM 818 C C . TRP A 1 110 ? -8.393 -7.728 8.657 1.00 97.31 110 TRP A C 1
ATOM 820 O O . TRP A 1 110 ? -7.448 -8.480 8.458 1.00 97.31 110 TRP A O 1
ATOM 830 N N . VAL A 1 111 ? -8.454 -6.512 8.121 1.00 98.06 111 VAL A N 1
ATOM 831 C CA . VAL A 1 111 ? -7.403 -5.923 7.283 1.00 98.06 111 VAL A CA 1
ATOM 832 C C . VAL A 1 111 ? -6.895 -4.665 7.988 1.00 98.06 111 VAL A C 1
ATOM 834 O O . VAL A 1 111 ? -7.492 -3.597 7.821 1.00 98.06 111 VAL A O 1
ATOM 837 N N . PRO A 1 112 ? -5.841 -4.765 8.818 1.00 97.00 112 PRO A N 1
ATOM 838 C CA . PRO A 1 112 ? -5.324 -3.618 9.557 1.00 97.00 112 PRO A CA 1
ATOM 839 C C . PRO A 1 112 ? -4.604 -2.642 8.626 1.00 97.00 112 PRO A C 1
ATOM 841 O O . PRO A 1 112 ? -3.911 -3.064 7.699 1.00 97.00 112 PRO A O 1
ATOM 844 N N . LEU A 1 113 ? -4.666 -1.342 8.929 1.00 96.75 113 LEU A N 1
ATOM 845 C CA . LEU A 1 113 ? -3.769 -0.356 8.311 1.00 96.75 113 LEU A CA 1
ATOM 846 C C . LEU A 1 113 ? -2.343 -0.411 8.881 1.00 96.75 113 LEU A C 1
ATOM 848 O O . LEU A 1 113 ? -1.427 0.134 8.271 1.00 96.75 113 LEU A O 1
ATOM 852 N N . GLY A 1 114 ? -2.134 -1.083 10.017 1.00 96.12 114 GLY A N 1
ATOM 853 C CA . GLY A 1 114 ? -0.832 -1.315 10.657 1.00 96.12 114 GLY A CA 1
ATOM 854 C C . GLY A 1 114 ? 0.057 -2.330 9.930 1.00 96.12 114 GLY A C 1
ATOM 855 O O . GLY A 1 114 ? 0.609 -3.227 10.557 1.00 96.12 114 GLY A O 1
ATOM 856 N N . GLN A 1 115 ? 0.178 -2.217 8.610 1.00 97.31 115 GLN A N 1
ATOM 857 C CA . GLN A 1 115 ? 1.010 -3.080 7.773 1.00 97.31 115 GLN A CA 1
ATOM 858 C C . GLN A 1 115 ? 1.640 -2.277 6.621 1.00 97.31 115 GLN A C 1
ATOM 860 O O . GLN A 1 115 ? 1.192 -1.162 6.340 1.00 97.31 115 GLN A O 1
ATOM 865 N N . PRO A 1 116 ? 2.647 -2.819 5.907 1.00 97.69 116 PRO A N 1
ATOM 866 C CA . PRO A 1 116 ? 3.365 -2.076 4.870 1.00 97.69 116 PRO A CA 1
ATOM 867 C C . PRO A 1 116 ? 2.468 -1.464 3.787 1.00 97.69 116 PRO A C 1
ATOM 869 O O . PRO A 1 116 ? 2.748 -0.371 3.302 1.00 97.69 116 PRO A O 1
ATOM 872 N N . MET A 1 117 ? 1.362 -2.133 3.446 1.00 97.62 117 MET A N 1
ATOM 873 C CA . MET A 1 117 ? 0.409 -1.692 2.421 1.00 97.62 117 MET A CA 1
ATOM 874 C C . MET A 1 117 ? -0.611 -0.644 2.908 1.00 97.62 117 MET A C 1
ATOM 876 O O . MET A 1 117 ? -1.622 -0.431 2.244 1.00 97.62 117 MET A O 1
ATOM 880 N N . ARG A 1 118 ? -0.356 0.050 4.032 1.00 96.50 118 ARG A N 1
ATOM 881 C CA . ARG A 1 118 ? -1.215 1.106 4.618 1.00 96.50 118 ARG A CA 1
ATOM 882 C C . ARG A 1 118 ? -1.830 2.061 3.590 1.00 96.50 118 ARG A C 1
ATOM 884 O O . ARG A 1 118 ? -2.992 2.417 3.724 1.00 96.50 118 ARG A O 1
ATOM 891 N N . GLY A 1 119 ? -1.042 2.512 2.612 1.00 94.25 119 GLY A N 1
ATOM 892 C CA . GLY A 1 119 ? -1.503 3.465 1.595 1.00 94.25 119 GLY A CA 1
ATOM 893 C C . GLY A 1 119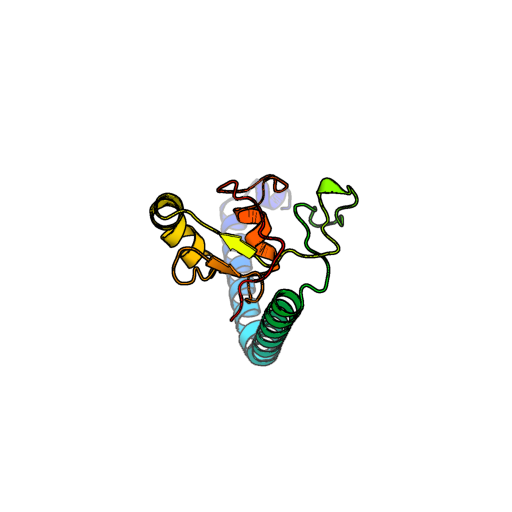 ? -2.368 2.840 0.498 1.00 94.25 119 GLY A C 1
ATOM 894 O O . GLY A 1 119 ? -3.218 3.521 -0.056 1.00 94.25 119 GLY A O 1
ATOM 895 N N . LEU A 1 120 ? -2.178 1.551 0.205 1.00 95.81 120 LEU A N 1
ATOM 896 C CA . LEU A 1 120 ? -2.889 0.851 -0.865 1.00 95.81 120 LEU A CA 1
ATOM 897 C C . LEU A 1 120 ? -4.233 0.286 -0.397 1.00 95.81 120 LEU A C 1
ATOM 899 O O . LEU A 1 120 ? -5.193 0.287 -1.156 1.00 95.81 120 LEU A O 1
ATOM 903 N N . ILE A 1 121 ? -4.323 -0.179 0.852 1.00 97.62 121 ILE A N 1
ATOM 904 C CA . ILE A 1 121 ? -5.539 -0.809 1.393 1.00 97.62 121 ILE A CA 1
ATOM 905 C C . ILE A 1 121 ? -6.796 0.061 1.184 1.00 97.62 121 ILE A C 1
ATOM 907 O O . ILE A 1 121 ? -7.783 -0.467 0.669 1.00 97.62 121 ILE A O 1
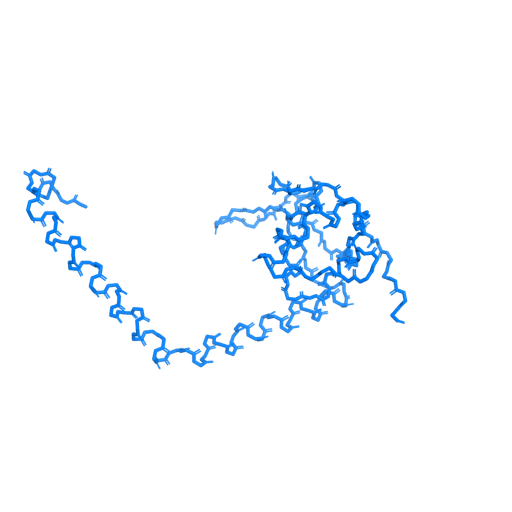ATOM 911 N N . PRO A 1 122 ? -6.792 1.372 1.502 1.00 96.44 122 PRO A N 1
ATOM 912 C CA . PRO A 1 122 ? -7.963 2.221 1.296 1.00 96.44 122 PRO A CA 1
ATOM 913 C C . PRO A 1 122 ? -8.294 2.442 -0.185 1.00 96.44 122 PRO A C 1
ATOM 915 O O . PRO A 1 122 ? -9.463 2.560 -0.530 1.00 96.44 122 PRO A O 1
ATOM 918 N N . LEU A 1 123 ? -7.297 2.416 -1.077 1.00 95.50 123 LEU A N 1
ATOM 919 C CA . LEU A 1 123 ? -7.528 2.504 -2.525 1.00 95.50 123 LEU A CA 1
ATOM 920 C C . LEU A 1 123 ? -8.228 1.261 -3.088 1.00 95.50 123 LEU A C 1
ATOM 922 O O . LEU A 1 123 ? -8.871 1.325 -4.128 1.00 95.50 123 LEU A O 1
ATOM 926 N N . LEU A 1 124 ? -8.107 0.123 -2.403 1.00 97.12 124 LEU A N 1
ATOM 927 C CA . LEU A 1 124 ? -8.743 -1.127 -2.808 1.00 97.12 124 LEU A CA 1
ATOM 928 C C . LEU A 1 124 ? -10.129 -1.325 -2.178 1.00 97.12 124 LEU A C 1
ATOM 930 O O . LEU A 1 124 ? -10.964 -1.998 -2.781 1.00 97.12 124 LEU A O 1
ATOM 934 N N . LEU A 1 125 ? -10.361 -0.795 -0.971 1.00 97.62 125 LEU A N 1
ATOM 935 C CA . LEU A 1 125 ? -11.512 -1.166 -0.133 1.00 97.62 125 LEU A CA 1
ATOM 936 C C . LEU A 1 125 ? -12.463 -0.013 0.226 1.00 97.62 125 LEU A C 1
ATOM 938 O O . LEU A 1 125 ? -13.572 -0.279 0.692 1.00 97.62 125 LEU A O 1
ATOM 942 N N . ASP A 1 126 ? -12.051 1.245 0.077 1.00 96.44 126 ASP A N 1
ATOM 943 C CA . ASP A 1 126 ? -12.838 2.401 0.513 1.00 96.44 126 ASP A CA 1
ATOM 944 C C . ASP A 1 126 ? -13.685 2.975 -0.628 1.00 96.44 126 ASP A C 1
ATOM 946 O O . ASP A 1 126 ? -13.216 3.105 -1.756 1.00 96.44 126 ASP A O 1
ATOM 950 N N . GLU A 1 127 ? -14.919 3.385 -0.327 1.00 95.50 127 GLU A N 1
ATOM 951 C CA . GLU A 1 127 ? -15.814 4.014 -1.313 1.00 95.50 127 GLU A CA 1
ATOM 952 C C . GLU A 1 127 ? -15.284 5.336 -1.872 1.00 95.50 127 GLU A C 1
ATOM 954 O O . GLU A 1 127 ? -15.688 5.748 -2.957 1.00 95.50 127 GLU A O 1
ATOM 959 N N . ARG A 1 128 ? -14.387 6.007 -1.138 1.00 94.19 128 ARG A N 1
ATOM 960 C CA . ARG A 1 128 ? -13.771 7.266 -1.570 1.00 94.19 128 ARG A CA 1
ATOM 961 C C . ARG A 1 128 ? -12.766 7.082 -2.705 1.00 94.19 128 ARG A C 1
ATOM 963 O O . ARG A 1 128 ? -12.381 8.076 -3.313 1.00 94.19 128 ARG A O 1
ATOM 970 N N . SER A 1 129 ? -12.314 5.856 -2.979 1.00 93.25 129 SER A N 1
ATOM 971 C CA . SER A 1 129 ? -11.362 5.598 -4.059 1.00 93.25 129 SER A CA 1
ATOM 972 C C . SER A 1 129 ? -12.058 5.316 -5.389 1.00 93.25 129 SER A C 1
ATOM 974 O O . SER A 1 129 ? -12.962 4.488 -5.470 1.00 93.25 129 SER A O 1
ATOM 976 N N . GLU A 1 130 ? -11.576 5.950 -6.460 1.00 90.62 130 GLU A N 1
ATOM 977 C CA . GLU A 1 130 ? -12.079 5.753 -7.829 1.00 90.62 130 GLU A CA 1
ATOM 978 C C . GLU A 1 130 ? -11.887 4.314 -8.341 1.00 90.62 130 GLU A C 1
ATOM 980 O O . GLU A 1 130 ? -12.651 3.834 -9.179 1.00 90.62 130 GLU A O 1
ATOM 985 N N . HIS A 1 131 ? -10.868 3.610 -7.843 1.00 88.75 131 HIS A N 1
ATOM 986 C CA . HIS A 1 131 ? -10.462 2.292 -8.340 1.00 88.75 131 HIS A CA 1
ATOM 987 C C . HIS A 1 131 ? -10.638 1.176 -7.303 1.00 88.75 131 HIS A C 1
ATOM 989 O O . HIS A 1 131 ? -9.977 0.138 -7.391 1.00 88.75 131 HIS A O 1
ATOM 995 N N . ALA A 1 132 ? -11.541 1.371 -6.338 1.00 95.00 132 ALA A N 1
ATOM 996 C CA . ALA A 1 132 ? -11.851 0.357 -5.340 1.00 95.00 132 ALA A CA 1
ATOM 997 C C . ALA A 1 132 ? -12.345 -0.943 -5.998 1.00 95.00 132 ALA A C 1
ATOM 999 O O . ALA A 1 132 ? -13.241 -0.944 -6.844 1.00 95.00 132 ALA A O 1
ATOM 1000 N N . ILE A 1 133 ? -11.781 -2.074 -5.572 1.00 96.12 133 ILE A N 1
ATOM 1001 C CA . ILE A 1 133 ? -12.201 -3.411 -6.024 1.00 96.12 133 ILE A CA 1
ATOM 1002 C C . ILE A 1 133 ? -13.377 -3.944 -5.199 1.00 96.12 133 ILE A C 1
ATOM 1004 O O . ILE A 1 133 ? -14.066 -4.877 -5.612 1.00 96.12 133 ILE A O 1
ATOM 1008 N N . ALA A 1 134 ? -13.608 -3.358 -4.024 1.00 96.19 134 ALA A N 1
ATOM 1009 C CA . ALA A 1 134 ? -14.777 -3.583 -3.194 1.00 96.19 134 ALA A CA 1
ATOM 1010 C C . ALA A 1 134 ? -15.035 -2.365 -2.309 1.00 96.19 134 ALA A C 1
ATOM 1012 O O . ALA A 1 134 ? -14.113 -1.643 -1.957 1.00 96.19 134 ALA A O 1
ATOM 1013 N N . THR A 1 135 ? -16.284 -2.187 -1.889 1.00 96.44 135 THR A N 1
ATOM 1014 C CA . THR A 1 135 ? -16.650 -1.163 -0.911 1.00 96.44 135 THR A CA 1
ATOM 1015 C C . THR A 1 135 ? -16.874 -1.811 0.447 1.00 96.44 135 THR A C 1
ATOM 1017 O O . THR A 1 135 ? -17.797 -2.609 0.630 1.00 96.44 135 THR A O 1
ATOM 1020 N N . VAL A 1 136 ? -16.012 -1.482 1.403 1.00 97.00 136 VAL A N 1
ATOM 1021 C CA . VAL A 1 136 ? -16.044 -1.991 2.772 1.00 97.00 136 VAL A CA 1
ATOM 1022 C C . VAL A 1 136 ? -16.017 -0.794 3.719 1.00 97.00 136 VAL A C 1
ATOM 1024 O O . VAL A 1 136 ? -15.098 0.018 3.633 1.00 97.00 136 VAL A O 1
ATOM 1027 N N . PRO A 1 137 ? -16.983 -0.665 4.643 1.00 95.75 137 PRO A N 1
ATOM 1028 C CA . PRO A 1 137 ? -16.958 0.421 5.611 1.00 95.75 137 PRO A CA 1
ATOM 1029 C C . PRO A 1 137 ? -15.681 0.384 6.472 1.00 95.75 137 PRO A C 1
ATOM 1031 O O . PRO A 1 137 ? -15.325 -0.689 6.982 1.00 95.75 137 PRO A O 1
ATOM 1034 N N . PRO A 1 138 ? -14.9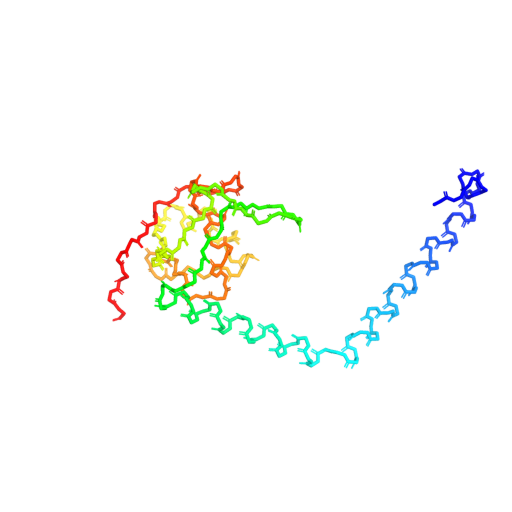95 1.525 6.662 1.00 96.38 138 PRO A N 1
ATOM 1035 C CA . PRO A 1 138 ? -13.827 1.597 7.527 1.00 96.38 138 PRO A CA 1
ATOM 1036 C C . PRO A 1 138 ? -14.218 1.405 8.996 1.00 96.38 138 PRO A C 1
ATOM 1038 O O . PRO A 1 138 ? -15.278 1.841 9.449 1.00 96.38 138 PRO A O 1
ATOM 1041 N N . VAL A 1 139 ? -13.332 0.782 9.770 1.00 95.50 139 VAL A N 1
ATOM 1042 C CA . VAL A 1 139 ? -13.520 0.563 11.208 1.00 95.50 139 VAL A CA 1
ATOM 1043 C C . VAL A 1 139 ? -12.778 1.641 11.998 1.00 95.50 139 VAL A C 1
ATOM 1045 O O . VAL A 1 139 ? -11.549 1.719 11.964 1.00 95.50 139 VAL A O 1
ATOM 1048 N N . ALA A 1 140 ? -13.531 2.468 12.725 1.00 85.44 140 ALA A N 1
ATOM 1049 C CA . ALA A 1 140 ? -12.992 3.598 13.486 1.00 85.44 140 ALA A CA 1
ATOM 1050 C C . ALA A 1 140 ? -12.242 3.182 14.768 1.00 85.44 140 ALA A C 1
ATOM 1052 O O . ALA A 1 140 ? -11.248 3.810 15.139 1.00 85.44 140 ALA A O 1
ATOM 1053 N N . GLU A 1 141 ? -12.706 2.128 15.443 1.00 85.94 141 GLU A N 1
ATOM 1054 C CA . GLU A 1 141 ? -12.120 1.632 16.691 1.00 85.94 141 GLU A CA 1
ATOM 1055 C C . GLU A 1 141 ? -11.266 0.393 16.446 1.00 85.94 141 GLU A C 1
ATOM 1057 O O . GLU A 1 141 ? -11.686 -0.563 15.795 1.00 85.94 141 GLU A O 1
ATOM 1062 N N . CYS A 1 142 ? -10.046 0.405 16.973 1.00 84.25 142 CYS A N 1
ATOM 1063 C CA . CYS A 1 142 ? -9.121 -0.690 16.739 1.00 84.25 142 CYS A CA 1
ATOM 1064 C C . CYS A 1 142 ? -9.547 -1.850 17.639 1.00 84.25 142 CYS A C 1
ATOM 1066 O O . CYS A 1 142 ? -9.775 -1.621 18.831 1.00 84.25 142 CYS A O 1
ATOM 1068 N N . PRO A 1 143 ? -9.667 -3.079 17.109 1.00 76.00 143 PRO A N 1
ATOM 1069 C CA . PRO A 1 143 ? -9.920 -4.230 17.958 1.00 76.00 143 PRO A CA 1
ATOM 1070 C C . PRO A 1 143 ? -8.816 -4.329 19.017 1.00 76.00 143 PRO A C 1
ATOM 1072 O O . PRO A 1 143 ? -7.652 -4.038 18.735 1.00 76.00 143 PRO A O 1
ATOM 1075 N N . ALA A 1 144 ? -9.188 -4.709 20.241 1.00 67.50 144 ALA A N 1
ATOM 1076 C CA . ALA A 1 144 ? -8.208 -5.016 21.274 1.00 67.50 144 ALA A CA 1
ATOM 1077 C C . ALA A 1 144 ? -7.323 -6.168 20.772 1.00 67.50 144 ALA A C 1
ATOM 1079 O O . ALA A 1 144 ? -7.853 -7.200 20.354 1.00 67.50 144 ALA A O 1
ATOM 1080 N N . GLY A 1 145 ? -6.010 -5.929 20.738 1.00 57.31 145 GLY A N 1
ATOM 1081 C CA . GLY A 1 145 ? -5.006 -6.922 20.348 1.00 57.31 145 GLY A CA 1
ATOM 1082 C C . GLY A 1 145 ? -4.878 -8.061 21.346 1.00 57.31 145 GLY A C 1
ATOM 1083 O O . GLY A 1 145 ? -5.223 -7.854 22.533 1.00 57.31 145 GLY A O 1
#

Secondary structure (DSSP, 8-state):
--HHHHT-HHHHHHHHHHHHHHHHHHHHHHHHHHHHHHHHHHHHHHHHHHHHHHTT-S-EES--BTTB---SGGGEESS---EEE--HHHHHHHHHHHHHTT---BGGGEEESSSTTTTTHHHHH-TT-TT-SS---EESSPPP-